Protein AF-A0A957GHF2-F1 (afdb_monomer)

Solvent-accessible surface area (backbone atoms only — not comparable to full-atom values): 5492 Å² total; per-residue (Å²): 104,74,68,52,52,74,76,41,101,48,94,85,86,85,86,87,78,76,66,91,87,71,77,87,82,88,84,80,92,78,56,82,91,50,45,65,62,53,49,53,51,50,52,58,45,38,75,71,77,48,86,86,88,84,90,51,93,30,64,60,81,50,100,88,48,99,63,56,20,41,58,60,53,50,58,67,70,73,110

Foldseek 3Di:
DVVCVVPDPDDDDDDPDDPPPDDDDDDDDDDPVCVVVVVVVQVVQVVVVDDDDDDWPACDDDPVDPTDHPVVVVVVVVD

Sequence (79 aa):
TLALSMYGDLDLSVLDEMPPGREEFRTKWIRPSERERAYAFVRGQVGQGRQAFIICPLVEESDKIEAKSAVEEHARLQE

Structure (mmCIF, N/CA/C/O backbone):
data_AF-A0A957GHF2-F1
#
_entry.id   AF-A0A957GHF2-F1
#
loop_
_atom_site.group_PDB
_atom_site.id
_atom_site.type_symbol
_atom_site.label_atom_id
_atom_site.label_alt_id
_atom_site.label_comp_id
_atom_site.label_asym_id
_atom_site.label_entity_id
_atom_site.label_seq_id
_atom_site.pdbx_PDB_ins_code
_atom_site.Cartn_x
_atom_site.Cartn_y
_atom_site.Cartn_z
_atom_site.occupancy
_atom_site.B_iso_or_equiv
_atom_site.auth_seq_id
_atom_site.auth_comp_id
_atom_site.auth_asym_id
_atom_site.auth_atom_id
_atom_site.pdbx_PDB_model_num
ATOM 1 N N . THR A 1 1 ? 23.992 2.370 -5.313 1.00 59.00 1 THR A N 1
ATOM 2 C CA . THR A 1 1 ? 23.214 3.531 -4.821 1.00 59.00 1 THR A CA 1
ATOM 3 C C . THR A 1 1 ? 23.203 4.573 -5.913 1.00 59.00 1 THR A C 1
ATOM 5 O O . THR A 1 1 ? 24.293 4.921 -6.345 1.00 59.00 1 THR A O 1
ATOM 8 N N . LEU A 1 2 ? 22.040 5.066 -6.362 1.00 72.38 2 LEU A N 1
ATOM 9 C CA . LEU A 1 2 ? 21.967 6.044 -7.466 1.00 72.38 2 LEU A CA 1
ATOM 10 C C . LEU A 1 2 ? 22.870 7.266 -7.211 1.00 72.38 2 LEU A C 1
ATOM 12 O O . LEU A 1 2 ? 23.608 7.680 -8.092 1.00 72.38 2 LEU A O 1
ATOM 16 N N . ALA A 1 3 ? 22.909 7.753 -5.967 1.00 67.38 3 ALA A N 1
ATOM 17 C CA . ALA A 1 3 ? 23.776 8.860 -5.567 1.00 67.38 3 ALA A CA 1
ATOM 18 C C . ALA A 1 3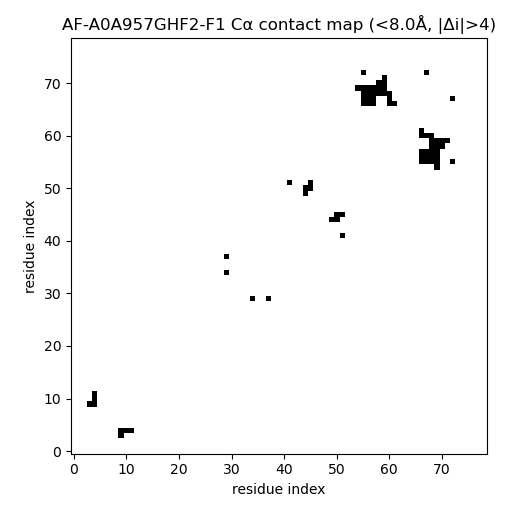 ? 25.284 8.564 -5.731 1.00 67.38 3 ALA A C 1
ATOM 20 O O . ALA A 1 3 ? 26.017 9.411 -6.220 1.00 67.38 3 ALA A O 1
ATOM 21 N N . LEU A 1 4 ? 25.768 7.366 -5.382 1.00 68.75 4 LEU A N 1
ATOM 22 C CA . LEU A 1 4 ? 27.192 7.024 -5.539 1.00 68.75 4 LEU A CA 1
ATOM 23 C C . LEU A 1 4 ? 27.578 6.822 -7.007 1.00 68.75 4 LEU A C 1
ATOM 25 O O . LEU A 1 4 ? 28.680 7.185 -7.380 1.00 68.75 4 LEU A O 1
ATOM 29 N N . SER A 1 5 ? 26.680 6.290 -7.839 1.00 65.44 5 SER A N 1
ATOM 30 C CA . SER A 1 5 ? 26.924 6.132 -9.279 1.00 65.44 5 SER A CA 1
ATOM 31 C C . SER A 1 5 ? 26.840 7.453 -10.054 1.00 65.44 5 SER A C 1
ATOM 33 O O . SER A 1 5 ? 27.450 7.571 -11.105 1.00 65.44 5 SER A O 1
ATOM 35 N N . MET A 1 6 ? 26.086 8.443 -9.558 1.00 69.06 6 MET A N 1
ATOM 36 C CA . MET A 1 6 ? 26.001 9.775 -10.176 1.00 69.06 6 MET A CA 1
ATOM 37 C C . MET A 1 6 ? 27.132 10.720 -9.748 1.00 69.06 6 MET A C 1
ATOM 39 O O . MET A 1 6 ? 27.472 11.626 -10.504 1.00 69.06 6 MET A O 1
ATOM 43 N N 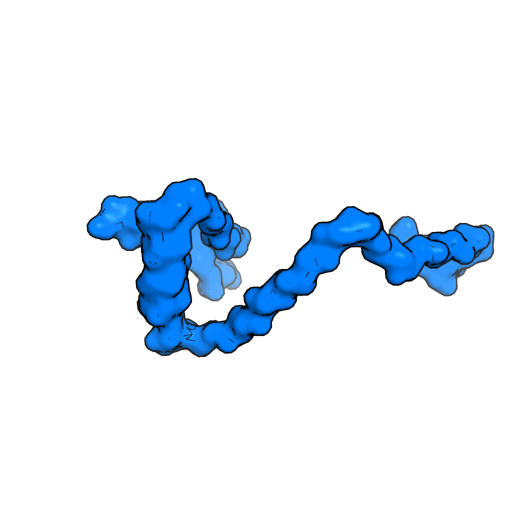. TYR A 1 7 ? 27.681 10.547 -8.539 1.00 70.19 7 TYR A N 1
ATOM 44 C CA . TYR A 1 7 ? 28.697 11.444 -7.964 1.00 70.19 7 TYR A CA 1
ATOM 45 C C . TYR A 1 7 ? 30.070 10.790 -7.740 1.00 70.19 7 TYR A C 1
ATOM 47 O O . TYR A 1 7 ? 31.011 11.477 -7.351 1.00 70.19 7 TYR A O 1
ATOM 55 N N . GLY A 1 8 ? 30.192 9.481 -7.949 1.00 74.75 8 GLY A N 1
ATOM 56 C CA . GLY A 1 8 ? 31.447 8.735 -7.910 1.00 74.75 8 GLY A CA 1
ATOM 57 C C . GLY A 1 8 ? 31.851 8.268 -9.305 1.00 74.75 8 GLY A C 1
ATOM 58 O O . GLY A 1 8 ? 31.015 8.156 -10.195 1.00 74.75 8 GLY A O 1
ATOM 59 N N . ASP A 1 9 ? 33.137 7.982 -9.482 1.00 74.38 9 ASP A N 1
ATOM 60 C CA . ASP A 1 9 ? 33.684 7.416 -10.717 1.00 74.38 9 ASP A CA 1
ATOM 61 C C . ASP A 1 9 ? 33.419 5.901 -10.749 1.00 74.38 9 ASP A C 1
ATOM 63 O O . ASP A 1 9 ? 34.256 5.085 -10.360 1.00 74.38 9 ASP A O 1
ATOM 67 N N . LEU A 1 10 ? 32.176 5.534 -11.061 1.00 80.00 10 LEU A N 1
ATOM 68 C CA . LEU A 1 10 ? 31.700 4.154 -11.106 1.00 80.00 10 LEU A CA 1
ATOM 69 C C . LEU A 1 10 ? 31.124 3.854 -12.487 1.00 80.00 10 LEU A C 1
ATOM 71 O O . LEU A 1 10 ? 30.249 4.576 -12.966 1.00 80.00 10 LEU A O 1
ATOM 75 N N . ASP A 1 11 ? 31.538 2.732 -13.072 1.00 78.56 11 ASP A N 1
ATOM 76 C CA . ASP A 1 11 ? 30.936 2.224 -14.301 1.00 78.56 11 ASP A CA 1
ATOM 77 C C . ASP A 1 11 ? 29.449 1.902 -14.090 1.00 78.56 11 ASP A C 1
ATOM 79 O O . ASP A 1 11 ? 29.058 1.188 -13.158 1.00 78.56 11 ASP A O 1
ATOM 83 N N . LEU A 1 12 ? 28.603 2.434 -14.975 1.00 81.12 12 LEU A N 1
ATOM 84 C CA . LEU A 1 12 ? 27.153 2.294 -14.913 1.00 81.12 12 LEU A CA 1
ATOM 85 C C . LEU A 1 12 ? 26.675 1.315 -15.988 1.00 81.12 12 LEU A C 1
ATOM 87 O O . LEU A 1 12 ? 26.811 1.560 -17.182 1.00 81.12 12 LEU A O 1
ATOM 91 N N . SER A 1 13 ? 26.081 0.206 -15.553 1.00 83.06 13 SER A N 1
ATOM 92 C CA . SER A 1 13 ? 25.361 -0.726 -16.426 1.00 83.06 13 SER A CA 1
ATOM 93 C C . SER A 1 13 ? 23.857 -0.545 -16.230 1.00 83.06 13 SER A C 1
ATOM 95 O O . SER A 1 13 ? 23.373 -0.608 -15.098 1.00 83.06 13 SER A O 1
ATOM 97 N N . VAL A 1 14 ? 23.120 -0.321 -17.321 1.00 85.06 14 VAL A N 1
ATOM 98 C CA . VAL A 1 14 ? 21.651 -0.217 -17.323 1.00 85.06 14 VAL A CA 1
ATOM 99 C C . VAL A 1 14 ? 21.062 -1.495 -17.903 1.00 85.06 14 VAL A C 1
ATOM 101 O O . VAL A 1 14 ? 21.506 -1.960 -18.946 1.00 85.06 14 VAL A O 1
ATOM 104 N N . LEU A 1 15 ? 20.057 -2.043 -17.224 1.00 89.44 15 LEU A N 1
ATOM 105 C CA . LEU A 1 15 ? 19.194 -3.100 -17.742 1.00 89.44 15 LEU A CA 1
ATOM 106 C C . LEU A 1 15 ? 17.804 -2.490 -17.936 1.00 89.44 15 LEU A C 1
ATOM 108 O O . LEU A 1 15 ? 17.152 -2.132 -16.954 1.00 89.44 15 LEU A O 1
ATOM 112 N N . ASP A 1 16 ? 17.385 -2.323 -19.186 1.00 88.31 16 ASP A N 1
ATOM 113 C CA . ASP A 1 16 ? 16.144 -1.649 -19.590 1.00 88.31 16 ASP A CA 1
ATOM 114 C C . ASP A 1 16 ? 15.087 -2.605 -20.169 1.00 88.31 16 ASP A C 1
ATOM 116 O O . ASP A 1 16 ? 13.960 -2.197 -20.455 1.00 88.31 16 ASP A O 1
ATOM 120 N N . GLU A 1 17 ? 15.412 -3.892 -20.279 1.00 90.69 17 GLU A N 1
ATOM 121 C CA . GLU A 1 17 ? 14.506 -4.911 -20.793 1.00 90.69 17 GLU A CA 1
ATOM 122 C C . GLU A 1 17 ? 13.668 -5.572 -19.693 1.00 90.69 17 GLU A C 1
ATOM 124 O O . GLU A 1 17 ? 14.131 -5.902 -18.596 1.00 90.69 17 GLU A O 1
ATOM 129 N N . MET A 1 18 ? 12.403 -5.827 -20.025 1.00 90.75 18 MET A N 1
ATOM 130 C CA . MET A 1 18 ? 11.497 -6.588 -19.174 1.00 90.75 18 MET A CA 1
ATOM 131 C C . MET A 1 18 ? 11.588 -8.084 -19.511 1.00 90.75 18 MET A C 1
ATOM 133 O O . MET A 1 18 ? 11.705 -8.436 -20.685 1.00 90.75 18 MET A O 1
ATOM 137 N N . PRO A 1 19 ? 11.468 -8.987 -18.519 1.00 92.12 19 PRO A N 1
ATOM 138 C CA . PRO A 1 19 ? 11.428 -10.422 -18.780 1.00 92.12 19 PRO A CA 1
ATOM 139 C C . PRO A 1 19 ? 10.310 -10.806 -19.765 1.00 92.12 19 PRO A C 1
ATOM 141 O O . PRO A 1 19 ? 9.233 -10.193 -19.733 1.00 92.12 19 PRO A O 1
ATOM 144 N N . PRO A 1 20 ? 10.516 -11.842 -20.599 1.00 91.50 20 PRO A N 1
ATOM 145 C CA . PRO A 1 20 ? 9.499 -12.302 -21.536 1.00 91.50 20 PRO A CA 1
ATOM 146 C C . PRO A 1 20 ? 8.227 -12.722 -20.790 1.00 91.50 20 PRO A C 1
ATOM 148 O O . PRO A 1 20 ? 8.287 -13.377 -19.750 1.00 91.50 20 PRO A O 1
ATOM 151 N N . GLY A 1 21 ? 7.066 -12.338 -21.323 1.00 90.69 21 GLY A N 1
ATOM 152 C CA . GLY A 1 21 ? 5.767 -12.633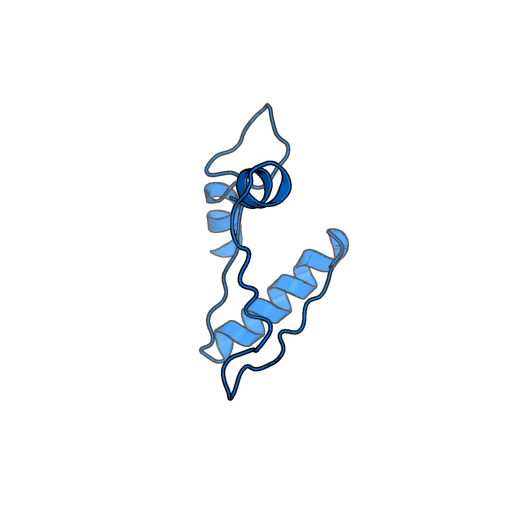 -20.709 1.00 90.69 21 GLY A CA 1
ATOM 153 C C . GLY A 1 21 ? 5.362 -11.689 -19.573 1.00 90.69 21 GLY A C 1
ATOM 154 O O . GLY A 1 21 ? 4.379 -11.963 -18.888 1.00 90.69 21 GLY A O 1
ATOM 155 N N . ARG A 1 22 ? 6.077 -10.575 -19.355 1.00 92.38 22 ARG A N 1
ATOM 156 C CA . ARG A 1 22 ? 5.629 -9.533 -18.422 1.00 92.38 22 ARG A CA 1
ATOM 157 C C . ARG A 1 22 ? 4.308 -8.921 -18.904 1.00 92.38 22 ARG A C 1
ATOM 159 O O . ARG A 1 22 ? 4.264 -8.264 -19.937 1.00 92.38 22 ARG A O 1
ATOM 166 N N . GLU A 1 23 ? 3.258 -9.082 -18.106 1.00 87.94 23 GLU A N 1
ATOM 167 C CA . GLU A 1 23 ? 1.979 -8.403 -18.319 1.00 87.94 23 GLU A CA 1
ATOM 168 C C . GLU A 1 23 ? 2.016 -6.954 -17.810 1.00 87.94 23 GLU A C 1
ATOM 170 O O . GLU A 1 23 ? 2.640 -6.644 -16.789 1.00 87.94 23 GLU A O 1
ATOM 175 N N . GLU A 1 24 ? 1.314 -6.060 -18.510 1.00 87.56 24 GLU A N 1
ATOM 176 C CA . GLU A 1 24 ? 1.128 -4.677 -18.073 1.00 87.56 24 GLU A CA 1
ATOM 177 C C . GLU A 1 24 ? 0.138 -4.587 -16.906 1.00 87.56 24 GLU A C 1
ATOM 179 O O . GLU A 1 24 ? -0.958 -5.154 -16.930 1.00 87.56 24 GLU A O 1
ATOM 184 N N . PHE A 1 25 ? 0.492 -3.798 -15.892 1.00 88.62 25 PHE A N 1
ATOM 185 C CA . PHE A 1 25 ? -0.388 -3.522 -14.765 1.00 88.62 25 PHE A CA 1
ATOM 186 C C . PHE A 1 25 ? -1.242 -2.279 -15.037 1.00 88.62 25 PHE A C 1
ATOM 188 O O . PHE A 1 25 ? -0.757 -1.225 -15.448 1.00 88.62 25 PHE A O 1
ATOM 195 N N . ARG A 1 26 ? -2.545 -2.376 -14.762 1.00 92.75 26 ARG A N 1
ATOM 196 C CA . ARG A 1 26 ? -3.455 -1.228 -14.840 1.00 92.75 26 ARG A CA 1
ATOM 197 C C . ARG A 1 26 ? -3.475 -0.491 -13.507 1.00 92.75 26 ARG A C 1
ATOM 199 O O . ARG A 1 26 ? -4.127 -0.940 -12.566 1.00 92.75 26 ARG A O 1
ATOM 206 N N . THR A 1 27 ? -2.826 0.666 -13.447 1.00 94.81 27 THR A N 1
ATOM 207 C CA . THR A 1 27 ? -2.879 1.552 -12.275 1.00 94.81 27 THR A CA 1
ATOM 208 C C . THR A 1 27 ? -4.007 2.566 -12.412 1.00 94.81 27 THR A C 1
ATOM 210 O O . THR A 1 27 ? -4.175 3.196 -13.456 1.00 94.81 27 THR A O 1
ATOM 213 N N . LYS A 1 28 ? -4.773 2.760 -11.336 1.00 93.81 28 LYS A N 1
ATOM 214 C CA . LYS A 1 28 ? -5.775 3.823 -11.232 1.00 93.81 28 LYS A CA 1
ATOM 215 C C . LYS A 1 28 ? -5.587 4.606 -9.947 1.00 93.81 28 LYS A C 1
ATOM 217 O O . LYS A 1 28 ? -5.457 4.025 -8.875 1.00 93.81 28 LYS A O 1
ATOM 222 N N . TRP A 1 29 ? -5.646 5.925 -10.069 1.00 95.56 29 TRP A N 1
ATOM 223 C CA . TRP A 1 29 ? -5.797 6.820 -8.932 1.00 95.56 29 TRP A CA 1
ATOM 224 C C . TRP A 1 29 ? -7.288 7.023 -8.649 1.00 95.56 29 TRP A C 1
ATOM 226 O O . TRP A 1 29 ? -8.072 7.225 -9.577 1.00 95.56 29 TRP A O 1
ATOM 236 N N . ILE A 1 30 ? -7.684 6.924 -7.381 1.00 94.25 30 ILE A N 1
ATOM 237 C CA . ILE A 1 30 ? -9.085 6.968 -6.947 1.00 94.25 30 ILE A CA 1
ATOM 238 C C . ILE A 1 30 ? -9.207 7.991 -5.821 1.00 94.25 30 ILE A C 1
ATOM 240 O O . ILE A 1 30 ? -8.360 8.038 -4.926 1.00 94.25 30 ILE A O 1
ATOM 244 N N . ARG A 1 31 ? -10.264 8.810 -5.856 1.00 95.38 31 ARG A N 1
ATOM 245 C CA . ARG A 1 31 ? -10.518 9.807 -4.810 1.00 95.38 31 ARG A CA 1
ATOM 246 C C . ARG A 1 31 ? -11.000 9.133 -3.520 1.00 95.38 31 ARG A C 1
ATOM 248 O O . ARG A 1 31 ? -11.664 8.100 -3.594 1.00 95.38 31 ARG A O 1
ATOM 255 N N . PRO A 1 32 ? -10.773 9.734 -2.338 1.00 91.56 32 PRO A N 1
ATOM 256 C CA . PRO A 1 32 ? -11.269 9.184 -1.075 1.00 91.56 32 PRO A CA 1
ATOM 257 C C . PRO A 1 32 ? -12.780 8.902 -1.065 1.00 91.56 32 PRO A C 1
ATOM 259 O O . PRO A 1 32 ? -13.197 7.879 -0.533 1.00 91.56 32 PRO A O 1
ATOM 262 N N . SER A 1 33 ? -13.588 9.746 -1.717 1.00 95.06 33 SER A N 1
ATOM 263 C CA . SER A 1 33 ? -15.045 9.567 -1.837 1.00 95.06 33 SER A CA 1
ATOM 264 C C . SER A 1 33 ? -15.460 8.347 -2.667 1.00 95.06 33 SER A C 1
ATOM 266 O O . SER A 1 33 ? -16.565 7.840 -2.514 1.00 95.06 33 SER A O 1
ATOM 268 N N . GLU A 1 34 ? -14.584 7.856 -3.542 1.00 94.25 34 GLU A N 1
ATOM 269 C CA . GLU A 1 34 ? -14.825 6.691 -4.397 1.00 94.25 34 GLU A CA 1
ATOM 270 C C . GLU A 1 34 ? -14.215 5.406 -3.812 1.00 94.25 34 GLU A C 1
ATOM 272 O O . GLU A 1 34 ? -14.220 4.355 -4.457 1.00 94.25 34 GLU A O 1
ATOM 277 N N . ARG A 1 35 ? -13.674 5.463 -2.590 1.00 91.06 35 ARG A N 1
ATOM 278 C CA . ARG A 1 35 ? -12.974 4.341 -1.955 1.00 91.06 3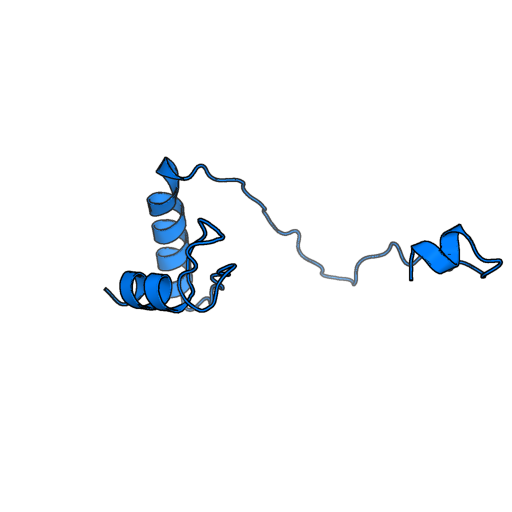5 ARG A CA 1
ATOM 279 C C . ARG A 1 35 ? -13.859 3.100 -1.800 1.00 91.06 35 ARG A C 1
ATOM 281 O O . ARG A 1 35 ? -13.379 1.993 -2.028 1.00 91.06 35 ARG A O 1
ATOM 288 N N . GLU A 1 36 ? -15.150 3.270 -1.525 1.00 92.44 36 GLU A N 1
ATOM 289 C CA . GLU A 1 36 ? -16.098 2.147 -1.448 1.00 92.44 36 GLU A CA 1
ATOM 290 C C . GLU A 1 36 ? -16.228 1.393 -2.775 1.00 92.44 36 GLU A C 1
ATOM 292 O O . GLU A 1 36 ? -16.250 0.163 -2.808 1.00 92.44 36 GLU A O 1
ATOM 297 N N . ARG A 1 37 ? -16.200 2.110 -3.903 1.00 94.69 37 ARG A N 1
ATOM 298 C CA . ARG A 1 37 ? -16.188 1.489 -5.233 1.00 94.69 37 ARG A CA 1
ATOM 299 C C . ARG A 1 37 ? -14.905 0.684 -5.466 1.00 94.6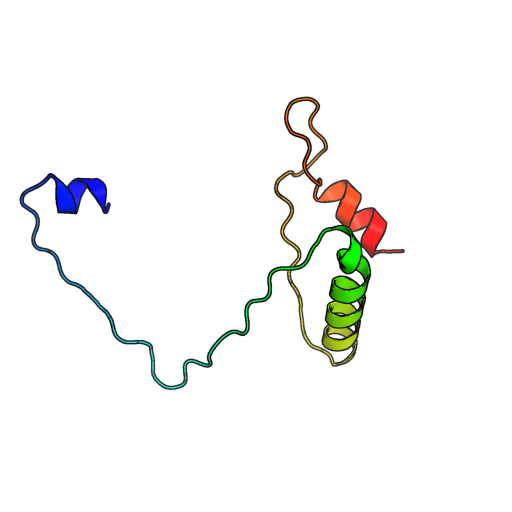9 37 ARG A C 1
ATOM 301 O O . ARG A 1 37 ? -14.956 -0.362 -6.112 1.00 94.69 37 ARG A O 1
ATOM 308 N N . ALA A 1 38 ? -13.768 1.145 -4.942 1.00 94.62 38 ALA A N 1
ATOM 309 C CA . ALA A 1 38 ? -12.514 0.398 -5.005 1.00 94.62 38 ALA A CA 1
ATOM 310 C C . ALA A 1 38 ? -12.589 -0.898 -4.180 1.00 94.62 38 ALA A C 1
ATOM 312 O O . ALA A 1 38 ? -12.215 -1.958 -4.683 1.00 94.62 38 ALA A O 1
ATOM 313 N N . TYR A 1 39 ? -13.141 -0.849 -2.962 1.00 94.31 39 TYR A N 1
ATOM 314 C CA . TYR A 1 39 ? -13.337 -2.054 -2.150 1.00 94.31 39 TYR A CA 1
ATOM 315 C C . TYR A 1 39 ? -14.341 -3.024 -2.769 1.00 94.31 39 TYR A C 1
ATOM 317 O O . TYR A 1 39 ? -14.089 -4.226 -2.761 1.00 94.31 39 TYR A O 1
ATOM 325 N N . ALA A 1 40 ? -15.424 -2.539 -3.382 1.00 95.12 40 ALA A N 1
ATOM 326 C CA . ALA A 1 40 ? -16.353 -3.394 -4.119 1.00 95.12 40 ALA A CA 1
ATOM 327 C C . ALA A 1 40 ? -15.655 -4.146 -5.267 1.00 95.12 40 ALA A C 1
ATOM 329 O O . ALA A 1 40 ? -15.857 -5.349 -5.435 1.00 95.12 40 ALA A O 1
ATOM 330 N N . PHE A 1 41 ? -14.779 -3.466 -6.016 1.00 95.56 41 PHE A N 1
ATOM 331 C CA . PHE A 1 41 ? -13.959 -4.108 -7.045 1.00 95.56 41 PHE A CA 1
ATOM 332 C C . PHE A 1 41 ? -13.033 -5.180 -6.451 1.00 95.56 41 PHE A C 1
ATOM 334 O O . PHE A 1 41 ? -13.007 -6.303 -6.954 1.00 95.56 41 PHE A O 1
ATOM 341 N N . VAL A 1 42 ? -12.316 -4.860 -5.368 1.00 95.69 42 VAL A N 1
ATOM 342 C CA . VAL A 1 42 ? -11.415 -5.805 -4.687 1.00 95.69 42 VAL A CA 1
ATOM 343 C C . VAL A 1 42 ? -12.180 -7.029 -4.186 1.00 95.69 42 VAL A C 1
ATOM 345 O O . VAL A 1 42 ? -11.783 -8.149 -4.497 1.00 95.69 42 VAL A O 1
ATOM 348 N N . ARG A 1 43 ? -13.310 -6.839 -3.493 1.00 95.19 43 ARG A N 1
ATOM 349 C CA . ARG A 1 43 ? -14.173 -7.938 -3.027 1.00 95.19 43 ARG A CA 1
ATOM 350 C C . ARG A 1 43 ? -14.633 -8.815 -4.191 1.00 95.19 43 ARG A C 1
ATOM 352 O O . ARG A 1 43 ? -14.584 -10.035 -4.085 1.00 95.19 43 ARG A O 1
ATOM 359 N N . GLY A 1 44 ? -15.007 -8.212 -5.322 1.00 97.12 44 GLY A N 1
ATOM 360 C CA . GLY A 1 44 ? -15.385 -8.946 -6.531 1.00 97.12 44 GLY A CA 1
ATOM 361 C C . GLY A 1 44 ? -14.252 -9.797 -7.115 1.00 97.12 44 GLY A C 1
ATOM 362 O O . GLY A 1 44 ? -14.509 -10.901 -7.587 1.00 97.12 44 GLY A O 1
ATOM 363 N N . GLN A 1 45 ? -13.004 -9.319 -7.070 1.00 96.88 45 GLN A N 1
ATOM 364 C CA . GLN A 1 45 ? -11.834 -10.101 -7.492 1.00 96.88 45 GLN A CA 1
ATOM 365 C C . GLN A 1 45 ? -11.522 -11.228 -6.502 1.00 9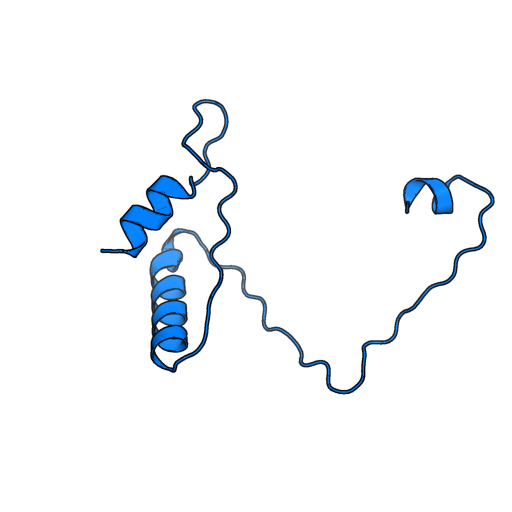6.88 45 GLN A C 1
ATOM 367 O O . GLN A 1 45 ? -11.287 -12.362 -6.918 1.00 96.88 45 GLN A O 1
ATOM 372 N N . VAL A 1 46 ? -11.560 -10.940 -5.199 1.00 96.44 46 VAL A N 1
ATOM 373 C CA . VAL A 1 46 ? -11.302 -11.935 -4.148 1.00 96.44 46 VAL A CA 1
ATOM 374 C C . VAL A 1 46 ? -12.355 -13.043 -4.161 1.00 96.44 46 VAL A C 1
ATOM 376 O O . VAL A 1 46 ? -12.008 -14.217 -4.078 1.00 96.44 46 VAL A O 1
ATOM 379 N N . GLY A 1 47 ? -13.626 -12.702 -4.391 1.00 97.06 47 GLY A N 1
ATOM 380 C CA . GLY A 1 47 ? -14.707 -13.678 -4.559 1.00 97.06 47 GLY A CA 1
ATOM 381 C C . GLY A 1 47 ? -14.524 -14.624 -5.755 1.00 97.06 47 GLY A C 1
ATOM 382 O O . GLY A 1 47 ? -15.118 -15.695 -5.779 1.00 97.06 47 GLY A O 1
ATOM 383 N N . GLN A 1 48 ? -13.670 -14.274 -6.723 1.00 97.81 48 GLN A N 1
ATOM 384 C CA . GLN A 1 48 ? -13.276 -15.146 -7.840 1.00 97.81 48 GLN A CA 1
ATOM 385 C C . GLN A 1 48 ? -12.052 -16.023 -7.511 1.00 97.81 48 GLN A C 1
ATOM 387 O O . GLN A 1 48 ? -11.463 -16.617 -8.411 1.00 97.81 48 GLN A O 1
ATOM 392 N N . GLY A 1 49 ? -11.631 -16.080 -6.244 1.00 97.50 49 GLY A N 1
ATOM 393 C CA . GLY A 1 49 ? -10.460 -16.837 -5.796 1.00 97.50 49 GLY A CA 1
ATOM 394 C C . GLY A 1 49 ? -9.123 -16.121 -6.008 1.00 97.50 49 GLY A C 1
ATOM 395 O O . GLY A 1 49 ? -8.072 -16.743 -5.874 1.00 97.50 49 GLY A O 1
ATOM 396 N N . ARG A 1 50 ? -9.133 -14.824 -6.346 1.00 96.94 50 ARG A N 1
ATOM 397 C CA . ARG A 1 50 ? -7.909 -14.011 -6.443 1.00 96.94 50 ARG A CA 1
ATOM 398 C C . ARG A 1 50 ? -7.527 -13.444 -5.076 1.00 96.94 50 ARG A C 1
ATOM 400 O O . ARG A 1 50 ? -8.307 -13.465 -4.131 1.00 96.94 50 ARG A O 1
ATOM 407 N N . GLN A 1 51 ? -6.323 -12.893 -4.980 1.00 96.19 51 GLN A N 1
ATOM 408 C CA . GLN A 1 51 ? -5.818 -12.265 -3.761 1.00 96.19 51 GLN A CA 1
ATOM 409 C C . GLN A 1 51 ? -5.631 -10.761 -3.962 1.00 96.19 51 GLN A C 1
ATOM 411 O O . GLN A 1 51 ? -5.431 -10.291 -5.084 1.00 96.19 51 GLN A O 1
ATOM 416 N N . ALA A 1 52 ? -5.697 -10.009 -2.867 1.00 96.06 52 ALA A N 1
ATOM 417 C CA . ALA A 1 52 ? -5.482 -8.570 -2.856 1.00 96.06 52 ALA A CA 1
ATOM 418 C C . ALA A 1 52 ? -4.620 -8.165 -1.658 1.00 96.06 52 ALA A C 1
ATOM 420 O O . ALA A 1 52 ? -4.706 -8.771 -0.593 1.00 96.06 52 ALA A O 1
ATOM 421 N N . PHE A 1 53 ? -3.824 -7.111 -1.839 1.00 95.38 53 PHE A N 1
ATOM 422 C CA . PHE A 1 53 ? -3.037 -6.486 -0.779 1.00 95.38 53 PHE A CA 1
ATOM 423 C C . PHE A 1 53 ? -3.608 -5.110 -0.440 1.00 95.38 53 PHE A C 1
ATOM 425 O O . PHE A 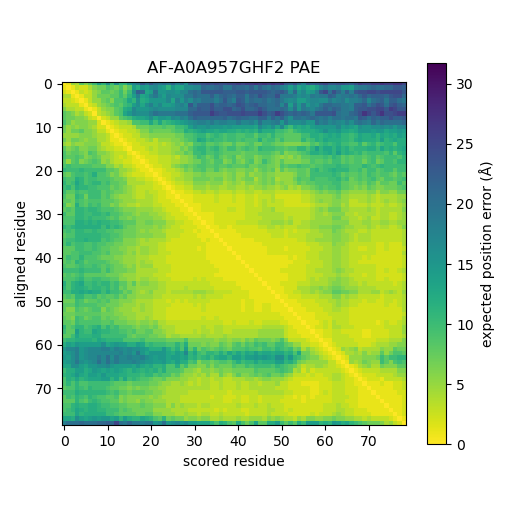1 53 ? -3.967 -4.341 -1.334 1.00 95.38 53 PHE A O 1
ATOM 432 N N . ILE A 1 54 ? -3.656 -4.796 0.854 1.00 94.44 54 ILE A N 1
ATOM 433 C CA . ILE A 1 54 ? -4.056 -3.489 1.381 1.00 94.44 54 ILE A CA 1
ATOM 434 C C . ILE A 1 54 ? -2.891 -2.980 2.222 1.00 94.44 54 ILE A C 1
ATOM 436 O O . ILE A 1 54 ? -2.516 -3.599 3.212 1.00 94.44 54 ILE A O 1
ATOM 440 N N . ILE A 1 55 ? -2.284 -1.880 1.784 1.00 94.69 55 ILE A N 1
ATOM 441 C CA . ILE A 1 55 ? -1.083 -1.315 2.401 1.00 94.69 55 ILE A CA 1
ATOM 442 C C . ILE A 1 55 ? -1.508 -0.128 3.263 1.00 94.69 55 ILE A C 1
ATOM 444 O O . ILE A 1 55 ? -2.100 0.824 2.752 1.00 94.69 55 ILE A O 1
ATOM 448 N N . CYS A 1 56 ? -1.192 -0.190 4.556 1.00 94.31 56 CYS A N 1
ATOM 449 C CA . CYS A 1 56 ? -1.457 0.878 5.515 1.00 94.31 56 CYS A CA 1
ATOM 450 C C . CYS A 1 56 ? -0.129 1.522 5.945 1.00 94.31 56 CYS A C 1
ATOM 452 O O . CYS A 1 56 ? 0.819 0.787 6.226 1.00 94.31 56 CYS A O 1
ATOM 454 N N . PRO A 1 57 ? -0.024 2.864 5.985 1.00 93.38 57 PRO A N 1
ATOM 455 C CA . PRO A 1 57 ? 1.217 3.538 6.372 1.00 93.38 57 PRO A CA 1
ATOM 456 C C . PRO A 1 57 ? 1.606 3.337 7.838 1.00 93.38 57 PRO A C 1
ATOM 458 O O . PRO A 1 57 ? 2.790 3.394 8.162 1.00 93.38 57 PRO A O 1
ATOM 461 N N . LEU A 1 58 ? 0.621 3.138 8.717 1.00 94.81 58 LEU A N 1
ATOM 462 C CA . LEU A 1 58 ? 0.833 2.982 10.151 1.00 94.81 58 LEU A CA 1
ATOM 463 C C . LEU A 1 58 ? 0.421 1.583 10.610 1.00 94.81 58 LEU A C 1
ATOM 465 O O . LEU A 1 58 ? -0.481 0.972 10.037 1.00 94.81 58 LEU A O 1
ATOM 469 N N . VAL A 1 59 ? 1.068 1.086 11.665 1.00 92.62 59 VAL A N 1
ATOM 470 C CA . VAL A 1 59 ? 0.647 -0.151 12.342 1.00 92.62 59 VAL A CA 1
ATOM 471 C C . VAL A 1 59 ? -0.528 0.158 13.270 1.00 92.62 59 VAL A C 1
ATOM 473 O O . VAL A 1 59 ? -1.615 -0.379 13.076 1.00 92.62 59 VAL A O 1
ATOM 476 N N . GLU A 1 60 ? -0.310 1.086 14.200 1.00 92.19 60 GLU A N 1
ATOM 477 C CA . GLU A 1 60 ? -1.283 1.634 15.154 1.00 92.19 60 GLU A CA 1
ATOM 478 C C . GLU A 1 60 ? -1.521 3.124 14.863 1.00 92.19 60 GLU A C 1
ATOM 480 O O . GLU A 1 60 ? -0.801 3.729 14.066 1.00 92.19 60 GLU A O 1
ATOM 485 N N . GLU A 1 61 ? -2.536 3.722 15.482 1.00 88.12 61 GLU A N 1
ATOM 486 C CA . GLU A 1 61 ? -2.819 5.153 15.337 1.00 88.12 61 GLU A CA 1
ATOM 487 C C . GLU A 1 61 ? -1.667 6.032 15.852 1.00 88.12 61 GLU A C 1
ATOM 489 O O . GLU A 1 61 ? -0.884 5.646 16.724 1.00 88.12 61 GLU A O 1
ATOM 494 N N . SER A 1 62 ? -1.542 7.237 15.292 1.00 88.94 62 SER A N 1
ATOM 495 C CA . SER A 1 62 ? -0.521 8.198 15.698 1.00 88.94 62 SER A CA 1
ATOM 496 C C . SER A 1 62 ? -1.069 9.616 15.731 1.00 88.94 62 SER A C 1
ATOM 498 O O . SER A 1 62 ? -1.498 10.140 14.709 1.00 88.94 62 SER A O 1
ATOM 500 N N . ASP A 1 63 ? -0.901 10.298 16.863 1.00 84.94 63 ASP A N 1
ATOM 501 C CA . ASP A 1 63 ? -1.266 11.717 17.008 1.00 84.94 63 ASP A CA 1
ATOM 502 C C . ASP A 1 63 ? -0.425 12.658 16.127 1.00 84.94 63 ASP A C 1
ATOM 504 O O . ASP A 1 63 ? -0.740 13.835 15.963 1.00 84.94 63 ASP A O 1
ATOM 508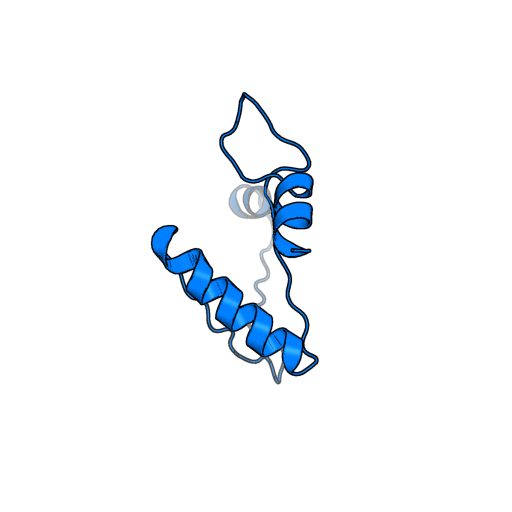 N N . LYS A 1 64 ? 0.695 12.163 15.586 1.00 86.06 64 LYS A N 1
ATOM 509 C CA . LYS A 1 64 ? 1.635 12.955 14.780 1.00 86.06 64 LYS A CA 1
ATOM 510 C C . LYS A 1 64 ? 1.337 12.893 13.287 1.00 86.06 64 LYS A C 1
ATOM 512 O O . LYS A 1 64 ? 1.790 13.768 12.551 1.00 86.06 64 LYS A O 1
ATOM 517 N N . ILE A 1 65 ? 0.668 11.836 12.828 1.00 86.00 65 ILE A N 1
ATOM 518 C CA . ILE A 1 65 ? 0.460 11.557 11.408 1.00 86.00 65 ILE A CA 1
ATOM 519 C C . ILE A 1 65 ? -0.986 11.123 11.216 1.00 86.00 65 ILE A C 1
ATOM 521 O O . ILE A 1 65 ? -1.374 10.037 11.632 1.00 86.00 65 ILE A O 1
ATOM 525 N N . GLU A 1 66 ? -1.754 11.942 10.505 1.00 83.62 66 GLU A N 1
ATOM 526 C CA . GLU A 1 66 ? -3.104 11.584 10.084 1.00 83.62 66 GLU A CA 1
ATOM 527 C C . GLU A 1 66 ? -3.031 10.601 8.903 1.00 83.62 66 GLU A C 1
ATOM 529 O O . GLU A 1 66 ? -2.974 10.978 7.729 1.00 83.62 66 GLU A O 1
ATOM 534 N N . ALA A 1 67 ? -2.958 9.310 9.220 1.00 87.44 67 ALA A N 1
ATOM 535 C CA . ALA A 1 67 ? -2.952 8.221 8.254 1.00 87.44 67 ALA A CA 1
ATOM 536 C C . ALA A 1 67 ? -3.651 6.985 8.827 1.00 87.44 67 ALA A C 1
ATOM 538 O O . ALA A 1 67 ? -3.782 6.824 10.034 1.00 87.44 67 ALA A O 1
ATOM 539 N N . LYS A 1 68 ? -4.091 6.091 7.939 1.00 85.94 68 LYS A N 1
ATOM 540 C CA . LYS A 1 68 ? -4.792 4.865 8.328 1.00 85.94 68 LYS A CA 1
ATOM 541 C C . LYS A 1 68 ? -3.852 3.863 8.993 1.00 85.94 68 LYS A C 1
ATOM 543 O O . LYS A 1 68 ? -2.778 3.581 8.447 1.00 85.94 68 LYS A O 1
ATOM 548 N N . SER A 1 69 ? -4.293 3.296 10.114 1.00 94.50 69 SER A N 1
ATOM 549 C CA . SER A 1 69 ? -3.586 2.218 10.801 1.00 94.50 69 SER A CA 1
ATOM 550 C C . SER A 1 69 ? -4.010 0.845 10.275 1.00 94.50 69 SER A C 1
ATOM 552 O O . SER A 1 69 ? -5.151 0.634 9.861 1.00 94.50 69 SER A O 1
ATOM 554 N N . ALA A 1 70 ? -3.075 -0.103 10.266 1.00 94.56 70 ALA A N 1
ATOM 555 C CA . ALA A 1 70 ? -3.337 -1.469 9.835 1.00 94.56 70 ALA A CA 1
ATOM 556 C C . ALA A 1 70 ? -4.329 -2.176 10.767 1.00 94.56 70 ALA A C 1
ATOM 558 O O . ALA A 1 70 ? -5.169 -2.936 10.288 1.00 94.56 70 ALA A O 1
ATOM 559 N N . VAL A 1 71 ? -4.245 -1.918 12.078 1.00 94.25 71 VAL A N 1
ATOM 560 C CA . VAL A 1 71 ? -5.136 -2.518 13.084 1.00 94.25 71 VAL A CA 1
ATOM 561 C C . VAL A 1 71 ? -6.586 -2.076 12.870 1.00 94.25 71 VAL A C 1
ATOM 563 O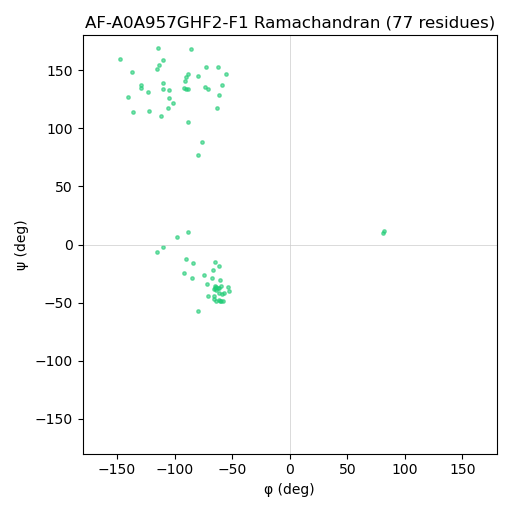 O . VAL A 1 71 ? -7.477 -2.923 12.794 1.00 94.25 71 VAL A O 1
ATOM 566 N N . GLU A 1 72 ? -6.820 -0.772 12.710 1.00 93.25 72 GLU A N 1
ATOM 567 C CA . GLU A 1 72 ? -8.158 -0.212 12.486 1.00 93.25 72 GLU A CA 1
ATOM 568 C C . GLU A 1 72 ? -8.737 -0.665 11.139 1.00 93.25 72 GLU A C 1
ATOM 570 O O . GLU A 1 72 ? -9.871 -1.145 11.064 1.00 93.25 72 GLU A O 1
ATOM 575 N N . GLU A 1 73 ? -7.945 -0.584 10.064 1.00 93.31 73 GLU A N 1
ATOM 576 C CA . GLU A 1 73 ? -8.403 -1.008 8.739 1.00 93.31 73 GLU A CA 1
ATOM 577 C C . GLU A 1 73 ? -8.697 -2.503 8.684 1.00 93.31 73 GLU A C 1
ATOM 579 O O . GLU A 1 73 ? -9.653 -2.902 8.022 1.00 93.31 73 GLU A O 1
ATOM 584 N N . HIS A 1 74 ? -7.917 -3.330 9.382 1.00 93.62 74 HIS A N 1
ATOM 585 C CA . HIS A 1 74 ? -8.205 -4.753 9.492 1.00 93.62 74 HIS A CA 1
ATOM 586 C C . HIS A 1 74 ? -9.563 -4.990 10.159 1.00 93.62 74 HIS A C 1
ATOM 588 O O . HIS A 1 74 ? -10.372 -5.728 9.603 1.00 93.62 74 HIS A O 1
ATOM 594 N N . ALA A 1 75 ? -9.839 -4.346 11.298 1.00 94.00 75 ALA A N 1
ATOM 595 C CA . ALA A 1 75 ? -11.126 -4.479 11.982 1.00 94.00 75 ALA A CA 1
ATOM 596 C C . ALA A 1 75 ? -12.296 -4.069 11.070 1.00 94.00 75 ALA A C 1
ATOM 598 O O . ALA A 1 75 ? -13.221 -4.853 10.873 1.00 94.00 75 ALA A O 1
ATOM 599 N N . ARG A 1 76 ? -12.195 -2.904 10.415 1.00 91.88 76 ARG A N 1
ATOM 600 C CA . ARG A 1 76 ? -13.219 -2.379 9.493 1.00 91.88 76 ARG A CA 1
ATOM 601 C C . ARG A 1 76 ? -13.497 -3.290 8.291 1.00 91.88 76 ARG A C 1
ATOM 603 O O . ARG A 1 76 ? -14.582 -3.250 7.725 1.00 91.88 76 ARG A O 1
ATOM 610 N N . LEU A 1 77 ? -12.498 -4.040 7.827 1.00 91.31 77 LEU A N 1
ATOM 611 C CA . LEU A 1 77 ? -12.611 -4.889 6.635 1.00 91.31 77 LEU A CA 1
ATOM 612 C C . LEU A 1 77 ? -13.077 -6.320 6.932 1.00 91.31 77 LEU A C 1
ATOM 614 O O . LEU A 1 77 ? -13.383 -7.041 5.982 1.00 91.31 77 LEU A O 1
ATOM 618 N N . GLN A 1 78 ? -13.084 -6.732 8.203 1.00 88.25 78 GLN A N 1
ATOM 619 C CA . GLN A 1 78 ? -13.622 -8.024 8.649 1.00 88.25 78 GLN A CA 1
ATOM 620 C C . GLN A 1 78 ? -15.142 -7.986 8.885 1.00 88.25 78 GLN A C 1
ATOM 622 O O . GLN A 1 78 ? -15.757 -9.048 8.964 1.00 88.25 78 GLN A O 1
ATOM 627 N N . GLU A 1 79 ? -15.727 -6.789 8.994 1.00 71.56 79 GLU A N 1
ATOM 628 C CA . GLU A 1 79 ? -17.181 -6.555 8.990 1.00 71.56 79 GLU A CA 1
ATOM 629 C C . GLU A 1 79 ? -17.793 -6.736 7.589 1.00 71.56 79 GLU A C 1
ATOM 631 O O . GLU A 1 79 ? -18.873 -7.366 7.507 1.00 71.56 79 GLU A O 1
#

Radius of gyration: 19.58 Å; Cα contacts (8 Å, |Δi|>4): 37; chains: 1; bounding box: 51×30×38 Å

Secondary structure (DSSP, 8-state):
-HHHHHHS--------PPPTTPPPP------GGGHHHHHHHHHHHHTTT-------SBSS--TT----BHHHHHHHHH-

pLDDT: mean 89.0, std 8.7, range [59.0, 97.81]

Mean predicted aligned error: 7.18 Å